Protein AF-A0A1X4J0B2-F1 (afdb_monomer_lite)

pLDDT: mean 74.67, std 17.74, range [39.0, 93.31]

Radius of gyration: 28.92 Å; chains: 1; bounding box: 29×32×109 Å

Sequence (101 aa):
MALRIPFPVVVLGVLPILAACASDMTPPPAPAGDGSAQASCLAQVEARTGTSGLTVTNSSMSASGTQVYNIDVGSSGLWTCITGSDGTVQEVLSPPSGTGR

Structure (mmCIF, N/CA/C/O backbone):
data_AF-A0A1X4J0B2-F1
#
_entry.id   AF-A0A1X4J0B2-F1
#
loop_
_atom_site.group_PDB
_atom_site.id
_atom_site.type_symbol
_atom_site.label_atom_id
_atom_site.label_alt_id
_atom_site.label_comp_id
_atom_site.label_asym_id
_atom_site.label_entity_id
_atom_site.label_seq_id
_atom_site.pdbx_PDB_ins_code
_atom_site.Cartn_x
_atom_site.Cartn_y
_atom_site.Cartn_z
_atom_site.occupancy
_atom_site.B_iso_or_equiv
_atom_site.auth_seq_id
_atom_site.auth_comp_id
_atom_site.auth_asym_id
_atom_site.auth_atom_id
_atom_site.pdbx_PDB_model_num
ATOM 1 N N . MET A 1 1 ? 16.920 -17.168 -83.202 1.00 39.00 1 MET A N 1
ATOM 2 C CA . MET A 1 1 ? 17.778 -16.016 -83.552 1.00 39.00 1 MET A CA 1
ATOM 3 C C . MET A 1 1 ? 17.304 -14.824 -82.741 1.00 39.00 1 MET A C 1
ATOM 5 O O . MET A 1 1 ? 16.131 -14.530 -82.874 1.00 39.00 1 MET A O 1
ATOM 9 N N . ALA A 1 2 ? 18.202 -14.244 -81.925 1.00 46.50 2 ALA A N 1
ATOM 10 C CA . ALA A 1 2 ? 18.312 -12.829 -81.511 1.00 46.50 2 ALA A CA 1
ATOM 11 C C . ALA A 1 2 ? 17.047 -12.074 -81.026 1.00 46.50 2 ALA A C 1
ATOM 13 O O . ALA A 1 2 ? 15.995 -12.163 -81.626 1.00 46.50 2 ALA A O 1
ATOM 14 N N . LEU A 1 3 ? 17.050 -11.164 -80.054 1.00 50.00 3 LEU A N 1
ATOM 15 C CA . LEU A 1 3 ? 18.005 -10.552 -79.124 1.00 50.00 3 LEU A CA 1
ATOM 16 C C . LEU A 1 3 ? 17.173 -9.436 -78.433 1.00 50.00 3 LEU A C 1
ATOM 18 O O . LEU A 1 3 ? 16.214 -8.950 -79.029 1.00 50.00 3 LEU A O 1
ATOM 22 N N . ARG A 1 4 ? 17.650 -8.937 -77.285 1.00 48.03 4 ARG A N 1
ATOM 23 C CA . ARG A 1 4 ? 17.456 -7.572 -76.731 1.00 48.03 4 ARG A CA 1
ATOM 24 C C . ARG A 1 4 ? 16.544 -7.443 -75.513 1.00 48.03 4 ARG A C 1
ATOM 26 O O . ARG A 1 4 ? 15.346 -7.213 -75.598 1.00 48.03 4 ARG A O 1
ATOM 33 N N . ILE A 1 5 ? 17.230 -7.448 -74.375 1.00 67.00 5 ILE A N 1
ATOM 34 C CA . ILE A 1 5 ? 16.912 -6.651 -73.189 1.00 67.00 5 ILE A CA 1
ATOM 35 C C . ILE A 1 5 ? 16.963 -5.163 -73.592 1.00 67.00 5 ILE A C 1
ATOM 37 O O . ILE A 1 5 ? 17.895 -4.760 -74.296 1.00 67.00 5 ILE A O 1
ATOM 41 N N . PRO A 1 6 ? 16.003 -4.348 -73.134 1.00 57.59 6 PRO A N 1
ATOM 42 C CA . PRO A 1 6 ? 16.397 -3.162 -72.381 1.00 57.59 6 PRO A CA 1
ATOM 43 C C . PRO A 1 6 ? 15.554 -2.998 -71.107 1.00 57.59 6 PRO A C 1
ATOM 45 O O . PRO A 1 6 ? 14.328 -3.041 -71.132 1.00 57.59 6 PRO A O 1
ATOM 48 N N . PHE A 1 7 ? 16.241 -2.791 -69.985 1.00 53.88 7 PHE A N 1
ATOM 49 C CA . PHE A 1 7 ? 15.661 -2.252 -68.756 1.00 53.88 7 PHE A CA 1
ATOM 50 C C . PHE A 1 7 ? 15.050 -0.861 -69.006 1.00 53.88 7 PHE A C 1
ATOM 52 O O . PHE A 1 7 ? 15.667 -0.040 -69.687 1.00 53.88 7 PHE A O 1
ATOM 59 N N . PRO A 1 8 ? 13.927 -0.553 -68.343 1.00 54.81 8 PRO A N 1
ATOM 60 C CA . PRO A 1 8 ? 13.787 0.707 -67.611 1.00 54.81 8 PRO A CA 1
ATOM 61 C C . PRO A 1 8 ? 13.388 0.371 -66.161 1.00 54.81 8 PRO A C 1
ATOM 63 O O . PRO A 1 8 ? 12.372 -0.266 -65.911 1.00 54.81 8 PRO A O 1
ATOM 66 N N . VAL A 1 9 ? 14.249 0.538 -65.157 1.00 57.00 9 VAL A N 1
ATOM 67 C CA . VAL A 1 9 ? 14.531 1.800 -64.447 1.00 57.00 9 VAL A CA 1
ATOM 68 C C . VAL A 1 9 ? 13.274 2.665 -64.238 1.00 57.00 9 VAL A C 1
ATOM 70 O O . VAL A 1 9 ? 12.933 3.477 -65.084 1.00 57.00 9 VAL A O 1
ATOM 73 N N . VAL A 1 10 ? 12.682 2.476 -63.047 1.00 54.09 10 VAL A N 1
ATOM 74 C CA . VAL A 1 10 ? 12.137 3.490 -62.112 1.00 54.09 10 VAL A CA 1
ATOM 75 C C . VAL A 1 10 ? 10.901 4.294 -62.537 1.00 54.09 10 VAL A C 1
ATOM 77 O O . VAL A 1 10 ? 10.988 5.097 -63.446 1.00 54.09 10 VAL A O 1
ATOM 80 N N . VAL A 1 11 ? 9.815 4.165 -61.757 1.00 50.97 11 VAL A N 1
ATOM 8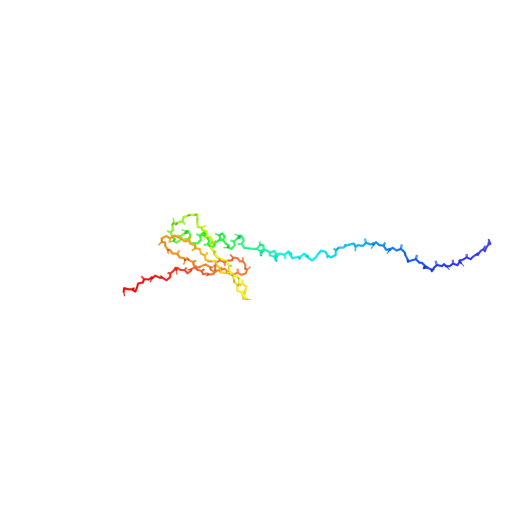1 C CA . VAL A 1 11 ? 9.071 5.233 -61.027 1.00 50.97 11 VAL A CA 1
ATOM 82 C C . VAL A 1 11 ? 8.143 4.480 -60.051 1.00 50.97 11 VAL A C 1
ATOM 84 O O . VAL A 1 11 ? 7.175 3.857 -60.463 1.00 50.97 11 VAL A O 1
ATOM 87 N N . LEU A 1 12 ? 8.536 4.226 -58.799 1.00 56.22 12 LEU A N 1
ATOM 88 C CA . LEU A 1 12 ? 8.364 5.111 -57.635 1.00 56.22 12 LEU A CA 1
ATOM 89 C C . LEU A 1 12 ? 6.995 5.822 -57.604 1.00 56.22 12 LEU A C 1
ATOM 91 O O . LEU A 1 12 ? 6.866 6.964 -58.027 1.00 56.22 12 LEU A O 1
ATOM 95 N N . GLY A 1 13 ? 5.967 5.143 -57.092 1.00 56.56 13 GLY A N 1
ATOM 96 C CA . GLY A 1 13 ? 4.618 5.705 -57.001 1.00 56.56 13 GLY A CA 1
ATOM 97 C C . GLY A 1 13 ? 3.736 4.994 -55.982 1.00 56.56 13 GLY A C 1
ATOM 98 O O . GLY A 1 13 ? 2.738 4.389 -56.348 1.00 56.56 13 GLY A O 1
ATOM 99 N N . VAL A 1 14 ? 4.103 5.062 -54.702 1.00 54.56 14 VAL A N 1
ATOM 100 C CA . VAL A 1 14 ? 3.198 4.748 -53.587 1.00 54.56 14 VAL A CA 1
ATOM 101 C C . VAL A 1 14 ? 3.230 5.947 -52.644 1.00 54.56 14 VAL A C 1
ATOM 103 O O . VAL A 1 14 ? 4.150 6.084 -51.845 1.00 54.56 14 VAL A O 1
ATOM 106 N N . LEU A 1 15 ? 2.249 6.844 -52.775 1.00 60.34 15 LEU A N 1
ATOM 107 C CA . LEU A 1 15 ? 1.912 7.816 -51.734 1.00 60.34 15 LEU A CA 1
ATOM 108 C C . LEU A 1 15 ? 0.610 7.367 -51.057 1.00 60.34 15 LEU A C 1
ATOM 110 O O . LEU A 1 15 ? -0.468 7.621 -51.596 1.00 60.34 15 LEU A O 1
ATOM 114 N N . PRO A 1 16 ? 0.673 6.733 -49.874 1.00 54.19 16 PRO A N 1
ATOM 115 C CA . PRO A 1 16 ? -0.442 6.719 -48.955 1.00 54.19 16 PRO A CA 1
ATOM 116 C C . PRO A 1 16 ? -0.414 8.031 -48.167 1.00 54.19 16 PRO A C 1
ATOM 118 O O . PRO A 1 16 ? 0.538 8.347 -47.454 1.00 54.19 16 PRO A O 1
ATOM 121 N N . ILE A 1 17 ? -1.478 8.808 -48.326 1.00 60.81 17 ILE A N 1
ATOM 122 C CA . ILE A 1 17 ? -1.783 9.975 -47.508 1.00 60.81 17 ILE A CA 1
ATOM 123 C C . ILE A 1 17 ? -2.169 9.437 -46.122 1.00 60.81 17 ILE A C 1
ATOM 125 O O . ILE A 1 17 ? -3.267 8.910 -45.956 1.00 60.81 17 ILE A O 1
ATOM 129 N N . LEU A 1 18 ? -1.266 9.515 -45.142 1.00 55.38 18 LEU A N 1
ATOM 130 C CA . LEU A 1 18 ? -1.590 9.252 -43.738 1.00 55.38 18 LEU A CA 1
ATOM 131 C C . LEU A 1 18 ? -1.830 10.576 -43.018 1.00 55.38 18 LEU A C 1
ATOM 133 O O . LEU A 1 18 ? -0.932 11.388 -42.805 1.00 55.38 18 LEU A O 1
ATOM 137 N N . ALA A 1 19 ? -3.105 10.769 -42.710 1.00 56.31 19 ALA A N 1
ATOM 138 C CA . ALA A 1 19 ? -3.649 11.818 -41.882 1.00 56.31 19 ALA A CA 1
ATOM 139 C C . ALA A 1 19 ? -3.244 11.660 -40.406 1.00 56.31 19 ALA A C 1
ATOM 141 O O . ALA A 1 19 ? -2.981 10.558 -39.932 1.00 56.31 19 ALA A O 1
ATOM 142 N N . ALA A 1 20 ? -3.341 12.785 -39.695 1.00 45.84 20 ALA A N 1
ATOM 143 C CA . ALA A 1 20 ? -3.543 12.898 -38.253 1.00 45.84 20 ALA A CA 1
ATOM 144 C C . ALA A 1 20 ? -2.397 12.419 -37.343 1.00 45.84 20 ALA A C 1
ATOM 146 O O . ALA A 1 20 ? -2.466 11.365 -36.718 1.00 45.84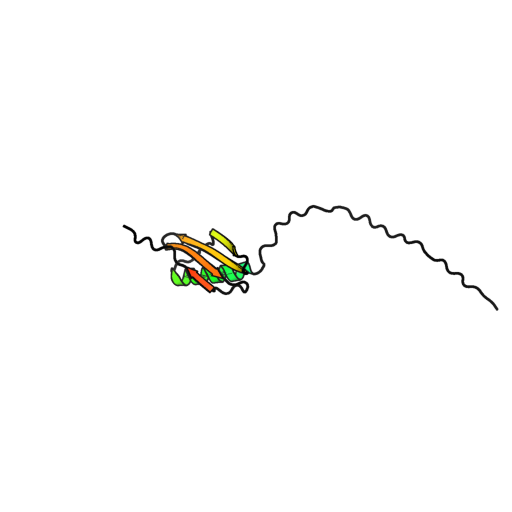 20 ALA A O 1
ATOM 147 N N . CYS A 1 21 ? -1.428 13.306 -37.105 1.00 52.78 21 CYS A N 1
ATOM 148 C CA . CYS A 1 21 ? -0.829 13.381 -35.774 1.00 52.78 21 CYS A CA 1
ATOM 149 C C . CYS A 1 21 ? -1.887 13.971 -34.831 1.00 52.78 21 CYS A C 1
ATOM 151 O O . CYS A 1 21 ? -1.952 15.183 -34.630 1.00 52.78 21 CYS A O 1
ATOM 153 N N . ALA A 1 22 ? -2.772 13.120 -34.313 1.00 53.91 22 ALA A N 1
ATOM 154 C CA . ALA A 1 22 ? -3.455 13.426 -33.070 1.00 53.91 22 ALA A CA 1
ATOM 155 C C . ALA A 1 22 ? -2.357 13.575 -32.012 1.00 53.91 22 ALA A C 1
ATOM 157 O O . ALA A 1 22 ? -1.589 12.642 -31.777 1.00 53.91 22 ALA A O 1
ATOM 158 N N . SER A 1 23 ? -2.236 14.772 -31.441 1.00 45.91 23 SER A N 1
ATOM 159 C CA . SER A 1 23 ? -1.441 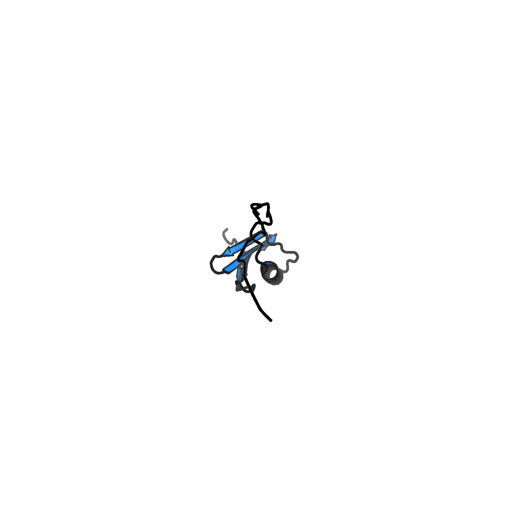15.020 -30.243 1.00 45.91 23 SER A CA 1
ATOM 160 C C . SER A 1 23 ? -2.112 14.280 -29.097 1.00 45.91 23 SER A C 1
ATOM 162 O O . SER A 1 23 ? -2.930 14.830 -28.363 1.00 45.91 23 SER A O 1
ATOM 164 N N . ASP A 1 24 ? -1.816 12.992 -29.036 1.00 47.69 24 ASP A N 1
ATOM 165 C CA . ASP A 1 24 ? -2.246 12.063 -28.020 1.00 47.69 24 ASP A CA 1
ATOM 166 C C . ASP A 1 24 ? -1.540 12.456 -26.719 1.00 47.69 24 ASP A C 1
ATOM 168 O O . ASP A 1 24 ? -0.455 11.987 -26.382 1.00 47.69 24 ASP A O 1
ATOM 172 N N . MET A 1 25 ? -2.150 13.393 -25.992 1.00 52.06 25 MET A N 1
ATOM 173 C CA . MET A 1 25 ? -1.974 13.521 -24.549 1.00 52.06 25 MET A CA 1
ATOM 174 C C . MET A 1 25 ? -2.617 12.295 -23.894 1.00 52.06 25 MET A C 1
ATOM 176 O O . MET A 1 25 ? -3.586 12.415 -23.150 1.00 52.06 25 MET A O 1
ATOM 180 N N . THR A 1 26 ? -2.096 11.104 -24.190 1.00 53.12 26 THR A N 1
ATOM 181 C CA . THR A 1 26 ? -2.307 9.954 -23.324 1.00 53.12 26 THR A CA 1
ATOM 182 C C . THR A 1 26 ? -1.517 10.250 -22.055 1.00 53.12 26 THR A C 1
ATOM 184 O O . THR A 1 26 ? -0.290 10.401 -22.125 1.00 53.12 26 THR A O 1
ATOM 187 N N . PRO A 1 27 ? -2.179 10.412 -20.891 1.00 52.78 27 PRO A N 1
ATOM 188 C CA . PRO A 1 27 ? -1.458 10.404 -19.630 1.00 52.78 27 PRO A CA 1
ATOM 189 C C . PRO A 1 27 ? -0.629 9.114 -19.590 1.00 52.78 27 PRO A C 1
ATOM 191 O O . PRO A 1 27 ? -1.130 8.077 -20.032 1.00 52.78 27 PRO A O 1
ATOM 194 N N . PRO A 1 28 ? 0.640 9.171 -19.144 1.00 52.97 28 PRO A N 1
ATOM 195 C CA . PRO A 1 28 ? 1.525 8.015 -19.174 1.00 52.97 28 PRO A CA 1
ATOM 196 C C . PRO A 1 28 ? 0.790 6.810 -18.578 1.00 52.97 28 PRO A C 1
ATOM 198 O O . PRO A 1 28 ? 0.119 6.976 -17.553 1.00 52.97 28 PRO A O 1
ATOM 201 N N . PRO A 1 29 ? 0.850 5.628 -19.220 1.00 48.00 29 PRO A N 1
ATOM 202 C CA . PRO A 1 29 ? 0.210 4.444 -18.674 1.00 48.00 29 PRO A CA 1
ATOM 203 C C . PRO A 1 29 ? 0.700 4.275 -17.237 1.00 48.00 29 PRO A C 1
ATOM 205 O O . PRO A 1 29 ? 1.911 4.254 -17.000 1.00 48.00 29 PRO A O 1
ATOM 208 N N . ALA A 1 30 ? -0.237 4.221 -16.285 1.00 53.72 30 ALA A N 1
ATOM 209 C CA . ALA A 1 30 ? 0.087 3.900 -14.903 1.00 53.72 30 ALA A CA 1
ATOM 210 C C . ALA A 1 30 ? 0.955 2.626 -14.912 1.00 53.72 30 ALA A C 1
ATOM 212 O O . ALA A 1 30 ? 0.615 1.692 -15.652 1.00 53.72 30 ALA A O 1
ATOM 213 N N . PRO A 1 31 ? 2.094 2.597 -14.197 1.00 52.34 31 PRO A N 1
ATOM 214 C CA . PRO A 1 31 ? 2.991 1.453 -14.199 1.00 52.34 31 PRO A CA 1
ATOM 215 C C . PRO A 1 31 ? 2.202 0.152 -14.007 1.00 52.34 31 PRO A C 1
ATOM 217 O O . PRO A 1 31 ? 1.535 -0.059 -12.999 1.00 52.34 31 PRO A O 1
ATOM 220 N N . ALA A 1 32 ? 2.282 -0.762 -14.976 1.00 47.59 32 ALA A N 1
ATOM 221 C CA . ALA A 1 32 ? 1.547 -2.033 -14.966 1.00 47.59 32 ALA A CA 1
ATOM 222 C C . ALA A 1 32 ? 1.955 -2.995 -13.817 1.00 47.59 32 ALA A C 1
ATOM 224 O O . ALA A 1 32 ? 1.495 -4.133 -13.774 1.00 47.59 32 ALA A O 1
ATOM 225 N N . GLY A 1 33 ? 2.808 -2.546 -12.886 1.00 49.28 33 GLY A N 1
ATOM 226 C CA . GLY A 1 33 ? 3.181 -3.228 -11.644 1.00 49.28 33 GLY A CA 1
ATOM 227 C C . GLY A 1 33 ? 2.514 -2.674 -10.375 1.00 49.28 33 GLY A C 1
ATOM 228 O O . GLY A 1 33 ? 2.642 -3.292 -9.319 1.00 49.28 33 GLY A O 1
ATOM 229 N N . ASP A 1 34 ? 1.778 -1.557 -10.452 1.00 58.28 34 ASP A N 1
ATOM 230 C CA . ASP A 1 34 ? 1.207 -0.893 -9.269 1.00 58.28 34 ASP A CA 1
ATOM 231 C C . ASP A 1 34 ? 0.143 -1.739 -8.557 1.00 58.28 34 ASP A C 1
ATOM 233 O O . ASP A 1 34 ? 0.088 -1.760 -7.330 1.00 58.28 34 ASP A O 1
ATOM 237 N N . GLY A 1 35 ? -0.663 -2.510 -9.297 1.00 63.81 35 GLY A N 1
ATOM 238 C CA . GLY A 1 35 ? -1.756 -3.296 -8.707 1.00 63.81 35 GLY A CA 1
ATOM 239 C C . GLY A 1 35 ? -1.282 -4.337 -7.684 1.00 63.81 35 GLY A C 1
ATOM 240 O O . GLY A 1 35 ? -1.899 -4.505 -6.632 1.00 63.81 35 GLY A O 1
ATOM 241 N N . SER A 1 36 ? -0.156 -5.000 -7.959 1.00 78.69 36 SER A N 1
ATOM 242 C CA . SER A 1 36 ? 0.418 -6.031 -7.082 1.00 78.69 36 SER A CA 1
ATOM 243 C C . SER A 1 36 ? 1.104 -5.426 -5.854 1.00 78.69 36 SER A C 1
ATOM 245 O O . SER A 1 36 ? 0.971 -5.940 -4.740 1.00 78.69 36 SER A O 1
ATOM 247 N N . ALA A 1 37 ? 1.816 -4.313 -6.051 1.00 86.94 37 ALA A N 1
ATOM 248 C CA . ALA A 1 37 ? 2.526 -3.593 -4.998 1.00 86.94 37 ALA A CA 1
ATOM 249 C C . ALA A 1 37 ? 1.545 -2.940 -4.013 1.00 86.94 37 ALA A C 1
ATOM 251 O O . ALA A 1 37 ? 1.657 -3.117 -2.798 1.00 86.94 37 ALA A O 1
ATOM 252 N N . GLN A 1 38 ? 0.516 -2.276 -4.544 1.00 88.50 38 GLN A N 1
ATOM 253 C CA . GLN A 1 38 ? -0.581 -1.714 -3.768 1.00 88.50 38 GLN A CA 1
ATOM 254 C C . GLN A 1 38 ? -1.292 -2.790 -2.942 1.00 88.50 38 GLN A C 1
ATOM 256 O O . GLN A 1 38 ? -1.474 -2.609 -1.739 1.00 88.50 38 GLN A O 1
ATOM 261 N N . ALA A 1 39 ? -1.668 -3.919 -3.551 1.00 88.75 39 ALA A N 1
ATOM 262 C CA . ALA A 1 39 ? -2.336 -5.007 -2.838 1.00 88.75 39 ALA A CA 1
ATOM 263 C C . ALA A 1 39 ? -1.471 -5.574 -1.700 1.00 88.75 39 ALA A C 1
ATOM 265 O O . ALA A 1 39 ? -1.975 -5.821 -0.606 1.00 88.75 39 ALA A O 1
ATOM 266 N N . SER A 1 40 ? -0.162 -5.720 -1.930 1.00 89.06 40 SER A N 1
ATOM 267 C CA . SER A 1 40 ? 0.788 -6.188 -0.913 1.00 89.06 40 SER A CA 1
ATOM 268 C C . SER A 1 40 ? 0.916 -5.201 0.249 1.00 89.06 40 SER A C 1
ATOM 270 O O . SER A 1 40 ? 0.939 -5.606 1.412 1.00 89.06 40 SER A O 1
ATOM 272 N N . CYS A 1 41 ? 0.951 -3.901 -0.052 1.00 90.81 41 CYS A N 1
ATOM 273 C CA . CYS A 1 41 ? 0.943 -2.850 0.958 1.00 90.81 41 CYS A CA 1
ATOM 274 C C . CYS A 1 41 ? -0.334 -2.860 1.795 1.00 90.81 41 CYS A C 1
ATOM 276 O O . CYS A 1 41 ? -0.256 -2.829 3.023 1.00 90.81 41 CYS A O 1
ATOM 278 N N . LEU A 1 42 ? -1.497 -2.936 1.145 1.00 91.56 42 LEU A N 1
ATOM 279 C CA . LEU A 1 42 ? -2.778 -3.015 1.839 1.00 91.56 42 LEU A CA 1
ATOM 280 C C . LEU A 1 42 ? -2.794 -4.238 2.758 1.00 91.56 42 LEU A C 1
ATOM 282 O O . LEU A 1 42 ? -2.956 -4.062 3.957 1.00 91.56 42 LEU A O 1
ATOM 286 N N . ALA A 1 43 ? -2.474 -5.434 2.255 1.00 90.81 43 ALA A N 1
ATOM 287 C CA . ALA A 1 43 ? -2.445 -6.659 3.057 1.00 90.81 43 ALA A CA 1
ATOM 288 C C . ALA A 1 43 ? -1.536 -6.561 4.299 1.00 90.81 43 ALA A C 1
ATOM 290 O O . ALA A 1 43 ? -1.897 -7.039 5.374 1.00 90.81 43 ALA A O 1
ATOM 291 N N . GLN A 1 44 ? -0.371 -5.914 4.185 1.00 91.25 44 GLN A N 1
ATOM 292 C CA . GLN A 1 44 ? 0.532 -5.711 5.324 1.00 91.25 44 GLN A CA 1
ATOM 293 C C . GLN A 1 44 ? -0.031 -4.733 6.361 1.00 91.25 44 GLN A C 1
ATOM 295 O O . GLN A 1 44 ? 0.133 -4.944 7.565 1.00 91.25 44 GLN A O 1
ATOM 300 N N . VAL A 1 45 ? -0.686 -3.657 5.921 1.00 91.62 45 VAL A N 1
ATOM 301 C CA . VAL A 1 45 ? -1.324 -2.704 6.837 1.00 91.62 45 VAL A CA 1
ATOM 302 C C . VAL A 1 45 ? -2.564 -3.325 7.481 1.00 91.62 45 VAL A C 1
ATOM 304 O O . VAL A 1 45 ? -2.743 -3.186 8.691 1.00 91.62 45 VAL A O 1
ATOM 307 N N . GLU A 1 46 ? -3.366 -4.084 6.731 1.00 92.12 46 GLU A N 1
ATOM 308 C CA . GLU A 1 46 ? -4.500 -4.853 7.259 1.00 92.12 46 GLU A CA 1
ATOM 309 C C . GLU A 1 46 ? -4.029 -5.859 8.321 1.00 92.12 46 GLU A C 1
ATOM 311 O O . GLU A 1 46 ? -4.589 -5.911 9.412 1.00 92.12 46 GLU A O 1
ATOM 316 N N . ALA A 1 47 ? -2.934 -6.589 8.074 1.00 90.50 47 ALA A N 1
ATOM 317 C CA . ALA A 1 47 ? -2.369 -7.539 9.036 1.00 90.50 47 ALA A CA 1
ATOM 318 C C . ALA A 1 47 ? -1.874 -6.878 10.336 1.00 90.50 47 ALA A C 1
ATOM 320 O O . ALA A 1 47 ? -1.913 -7.496 11.400 1.00 90.50 47 ALA A O 1
ATOM 321 N N . ARG A 1 48 ? -1.403 -5.625 10.268 1.00 90.81 48 ARG A N 1
ATOM 322 C CA . ARG A 1 48 ? -0.920 -4.869 11.438 1.00 90.81 48 ARG A CA 1
ATOM 323 C C . ARG A 1 48 ? -2.036 -4.192 12.222 1.00 90.81 48 ARG A C 1
ATOM 325 O O . ARG A 1 48 ? -1.938 -4.083 13.440 1.00 90.81 48 ARG A O 1
ATOM 332 N N . THR A 1 49 ? -3.050 -3.689 11.527 1.00 90.19 49 THR A N 1
ATOM 333 C CA . THR A 1 49 ? -4.123 -2.883 12.129 1.00 90.19 49 THR A CA 1
ATOM 334 C C . THR A 1 49 ? -5.362 -3.707 12.464 1.00 90.19 49 THR A C 1
ATOM 336 O O . THR A 1 49 ? -6.138 -3.307 13.326 1.00 90.19 49 THR A O 1
ATOM 339 N N . GLY A 1 50 ? -5.551 -4.857 11.811 1.00 89.81 50 GLY A N 1
ATOM 340 C CA . GLY A 1 50 ? -6.780 -5.645 11.882 1.00 89.81 50 GLY A CA 1
ATOM 341 C C . GLY A 1 50 ? -7.959 -5.004 11.143 1.00 89.81 50 GLY A C 1
ATOM 342 O O . GLY A 1 50 ? -9.069 -5.530 11.203 1.00 89.81 50 GLY A O 1
ATOM 343 N N . THR A 1 51 ? -7.741 -3.880 10.459 1.00 88.00 51 THR A N 1
ATOM 344 C CA . THR A 1 51 ? -8.766 -3.180 9.683 1.00 88.00 51 THR A CA 1
ATOM 345 C C . THR A 1 51 ? -8.752 -3.706 8.259 1.00 88.00 51 THR A C 1
ATOM 347 O O . THR A 1 51 ? -7.691 -3.749 7.650 1.00 88.00 51 THR A O 1
ATOM 350 N N . SER A 1 52 ? -9.913 -4.073 7.720 1.00 87.44 52 SER A N 1
ATOM 351 C CA . SER A 1 52 ? -10.062 -4.501 6.323 1.00 87.44 52 SER A CA 1
ATOM 352 C C . SER A 1 52 ? -10.721 -3.424 5.469 1.00 87.44 52 SER A C 1
ATOM 354 O O . SER A 1 52 ? -11.434 -2.562 5.984 1.00 87.44 52 SER A O 1
ATOM 356 N N . GLY A 1 53 ? -10.535 -3.507 4.152 1.00 85.19 53 GLY A N 1
ATOM 357 C CA . GLY A 1 53 ? -11.131 -2.547 3.216 1.00 85.19 53 GLY A CA 1
ATOM 358 C C . GLY A 1 53 ? -10.383 -1.217 3.203 1.00 85.19 53 GLY A C 1
ATOM 359 O O . GLY A 1 53 ? -10.969 -0.160 2.965 1.00 85.19 53 GLY A O 1
ATOM 360 N N . LEU A 1 54 ? -9.083 -1.274 3.488 1.00 89.00 54 LEU A N 1
ATOM 361 C CA . LEU A 1 54 ? -8.204 -0.119 3.437 1.00 89.00 54 LEU A CA 1
ATOM 362 C C . LEU A 1 54 ? -8.126 0.434 2.017 1.00 89.00 54 LEU A C 1
ATOM 364 O O . LEU A 1 54 ? -8.153 -0.306 1.033 1.00 89.00 54 LEU A O 1
ATOM 368 N N . THR A 1 55 ? -7.998 1.753 1.914 1.00 88.06 55 THR A N 1
ATOM 369 C CA . THR A 1 55 ? -7.887 2.438 0.626 1.00 88.06 55 THR A CA 1
ATOM 370 C C . THR A 1 55 ? -6.614 3.269 0.592 1.00 88.06 55 THR A C 1
ATOM 372 O O . THR A 1 55 ? -6.277 3.972 1.547 1.00 88.06 55 THR A O 1
ATOM 375 N N . VAL A 1 56 ? -5.900 3.192 -0.530 1.00 90.50 56 VAL A N 1
ATOM 376 C CA . VAL A 1 56 ? -4.782 4.093 -0.810 1.00 90.50 56 VAL A CA 1
ATOM 377 C C . VAL A 1 56 ? -5.342 5.478 -1.105 1.00 90.50 56 VAL A C 1
ATOM 379 O O . VAL A 1 56 ? -6.144 5.645 -2.021 1.00 90.50 56 VAL A O 1
ATOM 382 N N . THR A 1 57 ? -4.905 6.474 -0.346 1.00 91.06 57 THR A N 1
ATOM 383 C CA . THR A 1 57 ? -5.281 7.878 -0.552 1.00 91.06 57 THR A CA 1
ATOM 384 C C . THR A 1 57 ? -4.274 8.624 -1.415 1.00 91.06 57 THR A C 1
ATOM 386 O O . THR A 1 57 ? -4.645 9.556 -2.128 1.00 91.06 57 THR A O 1
ATOM 389 N N . ASN A 1 58 ? -3.004 8.216 -1.389 1.00 88.88 58 ASN A N 1
ATOM 390 C CA . ASN A 1 58 ? -1.975 8.753 -2.269 1.00 88.88 58 ASN A CA 1
ATOM 391 C C . ASN A 1 58 ? -0.949 7.681 -2.640 1.00 88.88 58 ASN A C 1
ATOM 393 O O . ASN A 1 58 ? -0.607 6.832 -1.822 1.00 88.88 58 ASN A O 1
ATOM 397 N N . SER A 1 59 ? -0.435 7.753 -3.863 1.00 89.81 59 SER A N 1
ATOM 398 C CA . SER A 1 59 ? 0.687 6.943 -4.325 1.00 89.81 59 SER A CA 1
ATOM 399 C C . SER A 1 59 ? 1.685 7.830 -5.055 1.00 89.81 59 SER A C 1
ATOM 401 O O . SER A 1 59 ? 1.294 8.615 -5.920 1.00 89.81 59 SER A O 1
ATOM 403 N N . SER A 1 60 ? 2.964 7.688 -4.733 1.00 89.12 60 SER A N 1
ATOM 404 C CA . SER A 1 60 ? 4.053 8.457 -5.329 1.00 89.12 60 SER A CA 1
ATOM 405 C C . SER A 1 60 ? 5.226 7.538 -5.653 1.00 89.12 60 SER A C 1
ATOM 407 O O . SER A 1 60 ? 5.638 6.745 -4.813 1.00 89.12 60 SER A O 1
ATOM 409 N N . MET A 1 61 ? 5.794 7.658 -6.850 1.00 86.44 61 MET A N 1
ATOM 410 C CA . MET A 1 61 ? 7.005 6.931 -7.233 1.00 86.44 61 MET A CA 1
ATOM 411 C C . MET A 1 61 ? 8.227 7.835 -7.040 1.00 86.44 61 MET A C 1
ATOM 413 O O . MET A 1 61 ? 8.271 8.959 -7.539 1.00 86.44 61 MET A O 1
ATOM 417 N N . SER A 1 62 ? 9.231 7.350 -6.317 1.00 82.25 62 SER A N 1
ATOM 418 C CA . SER A 1 62 ? 10.526 8.017 -6.175 1.00 82.25 62 SER A CA 1
ATOM 419 C C . SER A 1 62 ? 11.404 7.790 -7.405 1.00 82.25 62 SER A C 1
ATOM 421 O O . SER A 1 62 ? 11.334 6.749 -8.055 1.00 82.25 62 SER A O 1
ATOM 423 N N . ALA A 1 63 ? 12.333 8.716 -7.666 1.00 77.81 63 ALA A N 1
ATOM 424 C CA . ALA A 1 63 ? 13.308 8.596 -8.759 1.00 77.81 63 ALA A CA 1
ATOM 425 C C . ALA A 1 63 ? 14.229 7.362 -8.643 1.00 77.81 63 ALA A C 1
ATOM 427 O O . ALA A 1 63 ? 14.822 6.932 -9.628 1.00 77.81 63 ALA A O 1
ATOM 428 N N . SER A 1 64 ? 14.335 6.778 -7.447 1.00 82.62 64 SER A N 1
ATOM 429 C CA . SER A 1 64 ? 15.069 5.537 -7.177 1.00 82.62 64 SER A CA 1
ATOM 430 C C . SER A 1 64 ? 14.287 4.263 -7.532 1.00 82.62 64 SER A C 1
ATOM 432 O O . SER A 1 64 ? 14.788 3.168 -7.298 1.00 82.62 64 SER A O 1
ATOM 434 N N . GLY A 1 65 ? 13.066 4.385 -8.068 1.00 82.44 65 GLY A N 1
ATOM 435 C CA . GLY A 1 65 ? 12.209 3.252 -8.425 1.00 82.44 65 GLY A CA 1
ATOM 436 C C . GLY A 1 65 ? 11.436 2.647 -7.252 1.00 82.44 65 GLY A C 1
ATOM 437 O O . GLY A 1 65 ? 10.863 1.576 -7.399 1.00 82.44 65 GLY A O 1
ATOM 438 N N . THR A 1 66 ? 11.414 3.299 -6.089 1.00 88.12 66 THR A N 1
ATOM 439 C CA . THR A 1 66 ? 10.557 2.901 -4.968 1.00 88.12 66 THR A CA 1
ATOM 440 C C . THR A 1 66 ? 9.185 3.555 -5.078 1.00 88.12 66 THR A C 1
ATOM 442 O O . THR A 1 66 ? 9.086 4.749 -5.364 1.00 88.12 66 THR A O 1
ATOM 445 N N . GLN A 1 67 ? 8.126 2.796 -4.814 1.00 90.25 67 GLN A N 1
ATOM 446 C CA . GLN A 1 67 ? 6.773 3.330 -4.693 1.00 90.25 67 GLN A CA 1
ATOM 447 C C . GLN A 1 67 ? 6.465 3.614 -3.228 1.00 90.25 67 GLN A C 1
ATOM 449 O O . GLN A 1 67 ? 6.807 2.825 -2.353 1.00 90.25 67 GLN A O 1
ATOM 454 N N . VAL A 1 68 ? 5.783 4.715 -2.959 1.00 91.88 68 VAL A N 1
ATOM 455 C CA . VAL A 1 68 ? 5.279 5.086 -1.641 1.00 91.88 68 VAL A CA 1
ATOM 456 C C . VAL A 1 68 ? 3.763 5.170 -1.728 1.00 91.88 68 VAL A C 1
ATOM 458 O O . VAL A 1 68 ? 3.234 5.885 -2.574 1.00 91.88 68 VAL A O 1
ATOM 461 N N . TYR A 1 69 ? 3.073 4.449 -0.854 1.00 91.88 69 TYR A N 1
ATOM 462 C CA . TYR A 1 69 ? 1.624 4.409 -0.731 1.00 91.88 69 TYR A CA 1
ATOM 463 C C . TYR A 1 69 ? 1.211 4.948 0.631 1.00 91.88 69 TYR A C 1
ATOM 465 O O . TYR A 1 69 ? 1.587 4.396 1.664 1.00 91.88 69 TYR A O 1
ATOM 473 N N . ASN A 1 70 ? 0.390 5.987 0.643 1.00 93.25 70 ASN A N 1
ATOM 474 C CA . ASN A 1 70 ? -0.278 6.464 1.840 1.00 93.25 70 ASN A CA 1
ATOM 475 C C . ASN A 1 70 ? -1.660 5.816 1.928 1.00 93.25 70 ASN A C 1
ATOM 477 O O . ASN A 1 70 ? -2.458 5.891 0.992 1.00 93.25 70 ASN A O 1
ATOM 481 N N . ILE A 1 71 ? -1.921 5.158 3.051 1.00 92.81 71 ILE A N 1
ATOM 482 C CA . ILE A 1 71 ? -3.105 4.339 3.295 1.00 92.81 71 ILE A CA 1
ATOM 483 C C . ILE A 1 71 ? -3.835 4.927 4.491 1.00 92.81 71 ILE A C 1
ATOM 485 O O . ILE A 1 71 ? -3.265 5.049 5.576 1.00 92.81 71 ILE A O 1
ATOM 489 N N . ASP A 1 72 ? -5.094 5.301 4.293 1.00 91.19 72 ASP A N 1
ATOM 490 C CA . ASP A 1 72 ? -5.933 5.757 5.395 1.00 91.19 72 ASP A CA 1
ATOM 491 C C . ASP A 1 72 ? -6.544 4.551 6.111 1.00 91.19 72 ASP A C 1
ATOM 493 O O . ASP A 1 72 ? -7.178 3.698 5.486 1.00 91.19 72 ASP A O 1
ATOM 497 N N . VAL A 1 73 ? -6.316 4.474 7.423 1.00 91.00 73 VAL A N 1
ATOM 498 C CA . VAL A 1 73 ? -6.841 3.411 8.291 1.00 91.00 73 VAL A CA 1
ATOM 499 C C . VAL A 1 73 ? -7.851 3.983 9.300 1.00 91.00 73 VAL A C 1
ATOM 501 O O . VAL A 1 73 ? -8.055 3.439 10.387 1.00 91.00 73 VAL A O 1
ATOM 504 N N . GLY A 1 74 ? -8.473 5.122 8.977 1.00 87.00 74 GLY A N 1
ATOM 505 C CA . GLY A 1 74 ? -9.431 5.812 9.833 1.00 87.00 74 GLY A CA 1
ATOM 506 C C . GLY A 1 74 ? -8.847 6.162 11.203 1.00 87.00 74 GLY A C 1
ATOM 507 O O . GLY A 1 74 ? -7.932 6.975 11.327 1.00 87.00 74 GLY A O 1
ATOM 508 N N . SER A 1 75 ? -9.371 5.534 12.261 1.00 82.38 75 SER A N 1
ATOM 509 C CA . SER A 1 75 ? -8.985 5.811 13.653 1.00 82.38 75 SER A CA 1
ATOM 510 C C . SER A 1 75 ? -7.517 5.515 13.971 1.00 82.38 75 SER A C 1
ATOM 512 O O . SER A 1 75 ? -6.989 6.068 14.933 1.00 82.38 75 SER A O 1
ATOM 514 N N . SER A 1 76 ? -6.850 4.666 13.185 1.00 84.00 76 SER A N 1
ATOM 515 C CA . SER A 1 76 ? -5.421 4.388 13.358 1.00 84.00 76 SER A CA 1
ATOM 516 C C . SER A 1 76 ? -4.517 5.399 12.652 1.00 84.00 76 SER A C 1
ATOM 518 O O . SER A 1 76 ? -3.310 5.306 12.835 1.00 84.00 76 SER A O 1
ATOM 520 N N . GLY A 1 77 ? -5.068 6.345 11.882 1.00 89.69 77 GLY A N 1
ATOM 521 C CA . GLY A 1 77 ? -4.330 7.386 11.165 1.00 89.69 77 GLY A CA 1
ATOM 522 C C . GLY A 1 77 ? -3.838 6.976 9.772 1.00 89.69 77 GLY A C 1
ATOM 523 O O . GLY A 1 77 ? -4.205 5.926 9.240 1.00 89.69 77 GLY A O 1
ATOM 524 N N . LEU A 1 78 ? -3.000 7.834 9.181 1.00 90.94 78 LEU A N 1
ATOM 525 C CA . LEU A 1 78 ? -2.428 7.642 7.848 1.00 90.94 78 LEU A CA 1
ATOM 526 C C . LEU A 1 78 ? -1.136 6.819 7.930 1.00 90.94 78 LEU A C 1
ATOM 528 O O . LEU A 1 78 ? -0.135 7.268 8.488 1.00 90.94 78 LEU A O 1
ATOM 532 N N . TRP A 1 79 ? -1.161 5.626 7.353 1.00 93.31 79 TRP A N 1
ATOM 533 C CA . TRP A 1 79 ? -0.009 4.737 7.246 1.00 93.31 79 TRP A CA 1
ATOM 534 C C . TRP A 1 79 ? 0.748 4.991 5.950 1.00 93.31 79 TRP A C 1
ATOM 536 O O . TRP A 1 79 ? 0.150 5.356 4.939 1.00 93.31 79 TRP A O 1
ATOM 546 N N . THR A 1 80 ? 2.056 4.753 5.964 1.00 93.31 80 THR A N 1
ATOM 547 C CA . THR A 1 80 ? 2.897 4.865 4.768 1.00 93.31 80 THR A CA 1
ATOM 548 C C . THR A 1 80 ? 3.541 3.517 4.488 1.00 93.31 80 THR A C 1
ATOM 550 O O . THR A 1 80 ? 4.200 2.949 5.351 1.00 93.31 80 THR A O 1
ATOM 553 N N . CYS A 1 81 ? 3.368 2.996 3.283 1.00 93.25 81 CYS A N 1
ATOM 554 C CA . CYS A 1 81 ? 3.969 1.750 2.836 1.00 93.25 81 CYS A CA 1
ATOM 555 C C . CYS A 1 81 ? 4.897 2.017 1.654 1.00 93.25 81 CYS A C 1
ATOM 557 O O . CYS A 1 81 ? 4.535 2.741 0.733 1.00 93.25 81 CYS A O 1
ATOM 559 N N . ILE A 1 82 ? 6.097 1.449 1.684 1.00 92.25 82 ILE A N 1
ATOM 560 C CA . ILE A 1 82 ? 7.129 1.645 0.672 1.00 92.25 82 ILE A CA 1
ATOM 561 C C . ILE A 1 82 ? 7.387 0.305 -0.006 1.00 92.25 82 ILE A C 1
ATOM 563 O O . ILE A 1 82 ? 7.683 -0.685 0.666 1.00 92.25 82 ILE A O 1
ATOM 567 N N . THR A 1 83 ? 7.312 0.268 -1.332 1.00 91.88 83 THR A N 1
ATOM 568 C CA . THR A 1 83 ? 7.644 -0.909 -2.140 1.00 91.88 83 THR A CA 1
ATOM 569 C C . THR A 1 83 ? 8.831 -0.631 -3.049 1.00 91.88 83 THR A C 1
ATOM 571 O O . THR A 1 83 ? 9.077 0.506 -3.450 1.00 91.88 83 THR A O 1
ATOM 574 N N . GLY A 1 8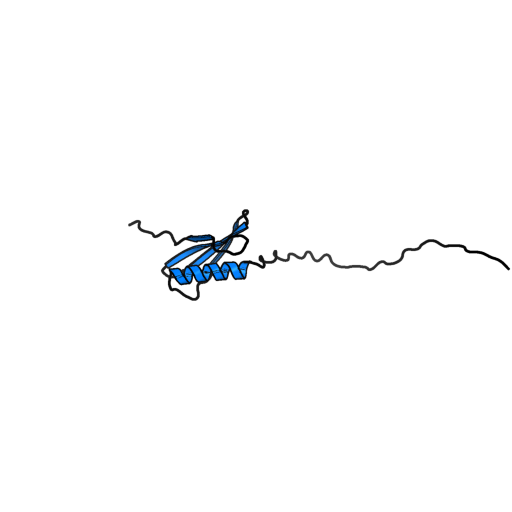4 ? 9.572 -1.680 -3.394 1.00 88.06 84 GLY A N 1
ATOM 575 C CA . GLY A 1 84 ? 10.579 -1.637 -4.449 1.00 88.06 84 GLY A CA 1
ATOM 576 C C . GLY A 1 84 ? 9.956 -1.573 -5.844 1.00 88.06 84 GLY A C 1
ATOM 577 O O . GLY A 1 84 ? 8.738 -1.691 -6.008 1.00 88.06 84 GLY A O 1
ATOM 578 N N . SER A 1 85 ? 10.810 -1.425 -6.857 1.00 82.38 85 SER A N 1
ATOM 579 C CA . SER A 1 85 ? 10.431 -1.448 -8.279 1.00 82.38 85 SER A CA 1
ATOM 580 C C . SER A 1 85 ? 9.919 -2.814 -8.744 1.00 82.38 85 SER A C 1
ATOM 582 O O . SER A 1 85 ? 9.259 -2.920 -9.773 1.00 82.38 85 SER A O 1
ATOM 584 N N . ASP A 1 86 ? 10.214 -3.856 -7.975 1.00 81.06 86 ASP A N 1
ATOM 585 C CA . ASP A 1 86 ? 9.731 -5.224 -8.124 1.00 81.06 86 ASP A CA 1
ATOM 586 C C . ASP A 1 86 ? 8.352 -5.450 -7.475 1.00 81.06 86 ASP A C 1
ATOM 588 O O . ASP A 1 86 ? 7.782 -6.532 -7.594 1.00 81.06 86 ASP A O 1
ATOM 592 N N . GLY A 1 87 ? 7.804 -4.438 -6.794 1.00 80.88 87 GLY A N 1
ATOM 593 C CA . GLY A 1 87 ? 6.527 -4.509 -6.085 1.00 80.88 87 GLY A CA 1
ATOM 594 C C . GLY A 1 87 ? 6.601 -5.172 -4.708 1.00 80.88 87 GLY A C 1
ATOM 595 O O . GLY A 1 87 ? 5.575 -5.302 -4.040 1.00 80.88 87 GLY A O 1
ATOM 596 N N . THR A 1 88 ? 7.796 -5.549 -4.248 1.00 86.38 88 THR A N 1
ATOM 597 C CA . THR A 1 88 ? 8.003 -6.099 -2.904 1.00 86.38 88 THR A CA 1
ATOM 598 C C . THR A 1 88 ? 7.885 -4.992 -1.863 1.00 86.38 88 THR A C 1
ATOM 600 O O . THR A 1 88 ? 8.485 -3.928 -2.013 1.00 86.38 88 THR A O 1
ATOM 603 N N . VAL A 1 89 ? 7.138 -5.238 -0.783 1.00 89.75 89 VAL A N 1
ATOM 604 C CA . VAL A 1 89 ? 7.052 -4.309 0.355 1.00 89.75 89 VAL A CA 1
ATOM 605 C C . VAL A 1 89 ? 8.392 -4.280 1.079 1.00 89.75 89 VAL A C 1
ATOM 607 O O . VAL A 1 89 ? 8.822 -5.285 1.638 1.00 89.75 89 VAL A O 1
ATOM 610 N N . GLN A 1 90 ? 9.029 -3.114 1.071 1.00 91.62 90 GLN A N 1
ATOM 611 C CA . GLN A 1 90 ? 10.301 -2.871 1.744 1.00 91.62 90 GLN A CA 1
ATOM 612 C C . GLN A 1 90 ? 10.075 -2.384 3.172 1.00 91.62 90 GLN A C 1
ATOM 614 O O . GLN 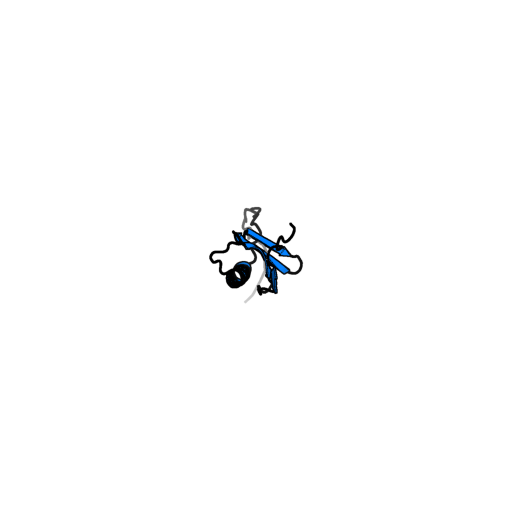A 1 90 ? 10.755 -2.820 4.097 1.00 91.62 90 GLN A O 1
ATOM 619 N N . GLU A 1 91 ? 9.098 -1.495 3.367 1.00 91.56 91 GLU A N 1
ATOM 620 C CA . GLU A 1 91 ? 8.851 -0.888 4.670 1.00 91.56 91 GLU A CA 1
ATOM 621 C C . GLU A 1 91 ? 7.381 -0.502 4.862 1.00 91.56 91 GLU A C 1
ATOM 623 O O . GLU A 1 91 ? 6.686 -0.137 3.916 1.00 91.56 91 GLU A O 1
ATOM 628 N N . VAL A 1 92 ? 6.908 -0.575 6.109 1.00 92.06 92 VAL A N 1
ATOM 629 C CA . VAL A 1 92 ? 5.576 -0.114 6.519 1.00 92.06 92 VAL A CA 1
ATOM 630 C C . VAL A 1 92 ? 5.723 0.738 7.775 1.00 92.06 92 VAL A C 1
ATOM 632 O O . VAL A 1 92 ? 6.057 0.229 8.847 1.00 92.06 92 VAL A O 1
ATOM 635 N N . LEU A 1 93 ? 5.461 2.030 7.626 1.00 93.06 93 LEU A N 1
ATOM 636 C CA . LEU A 1 93 ? 5.568 3.060 8.648 1.00 93.06 93 LEU A CA 1
ATOM 637 C C . LEU A 1 93 ? 4.181 3.348 9.228 1.00 93.06 93 LEU A C 1
ATOM 639 O O . LEU A 1 93 ? 3.240 3.694 8.505 1.00 93.06 93 LEU A O 1
ATOM 643 N N . SER A 1 94 ? 4.068 3.224 10.547 1.00 89.50 94 SER A N 1
ATOM 644 C CA . SER A 1 94 ? 2.894 3.674 11.289 1.00 89.50 94 SER A CA 1
ATOM 645 C C . SER A 1 94 ? 2.842 5.204 11.343 1.00 89.50 94 SER A C 1
ATOM 647 O O . SER A 1 94 ? 3.899 5.845 11.346 1.00 89.50 94 SER A O 1
ATOM 649 N N . PRO A 1 95 ? 1.643 5.804 11.439 1.00 86.69 95 PRO A N 1
ATOM 650 C CA . PRO A 1 95 ? 1.508 7.238 11.640 1.00 86.69 95 PRO A CA 1
ATOM 651 C C . PRO A 1 95 ? 2.284 7.683 12.879 1.00 86.69 95 PRO A C 1
ATOM 653 O O . PRO A 1 95 ? 2.446 6.892 13.817 1.00 86.69 95 PRO A O 1
ATOM 656 N N . PRO A 1 96 ? 2.756 8.943 12.912 1.00 77.38 96 PRO A N 1
ATOM 657 C CA . PRO A 1 96 ? 3.418 9.476 14.088 1.00 77.38 96 PRO A CA 1
ATOM 658 C C . PRO A 1 96 ? 2.471 9.340 15.279 1.00 77.38 96 PRO A C 1
ATOM 660 O O . PRO A 1 96 ? 1.413 9.968 15.328 1.00 77.38 96 PRO A O 1
ATOM 663 N N . SER A 1 97 ? 2.847 8.485 16.229 1.00 67.12 97 SER A N 1
ATOM 664 C CA . SER A 1 97 ? 2.126 8.280 17.476 1.00 67.12 97 SER A CA 1
ATOM 665 C C . SER A 1 97 ? 2.217 9.583 18.257 1.00 67.12 97 SER A C 1
ATOM 667 O O . SER A 1 97 ? 3.197 9.810 18.966 1.00 67.12 97 SER A O 1
ATOM 669 N N . GLY A 1 98 ? 1.250 10.480 18.069 1.00 58.50 98 GLY A N 1
ATOM 670 C CA . GLY A 1 98 ? 1.158 11.756 18.768 1.00 58.50 98 GLY A CA 1
ATOM 671 C C . GLY A 1 98 ? 1.081 11.535 20.276 1.00 58.50 98 GLY A C 1
ATOM 672 O O . GLY A 1 98 ? 0.005 11.523 20.859 1.00 58.50 98 GLY A O 1
ATOM 673 N N . THR A 1 99 ? 2.235 11.352 20.910 1.00 55.81 99 THR A N 1
ATOM 674 C CA . THR A 1 99 ? 2.413 11.335 22.359 1.00 55.81 99 THR A CA 1
ATOM 675 C C . THR A 1 99 ? 3.107 12.640 22.726 1.00 55.81 99 THR A C 1
ATOM 677 O O . THR A 1 99 ? 4.250 12.665 23.164 1.00 55.81 99 THR A O 1
ATOM 680 N N . GLY A 1 100 ? 2.424 13.747 22.457 1.00 52.94 100 GLY A N 1
ATOM 681 C CA . GLY A 1 100 ? 2.821 15.086 22.871 1.00 52.94 100 GLY A CA 1
ATOM 682 C C . GLY A 1 100 ? 1.603 15.747 23.487 1.00 52.94 100 GLY A C 1
ATOM 683 O O . GLY A 1 100 ? 0.782 16.296 22.761 1.00 52.94 100 GLY A O 1
ATOM 684 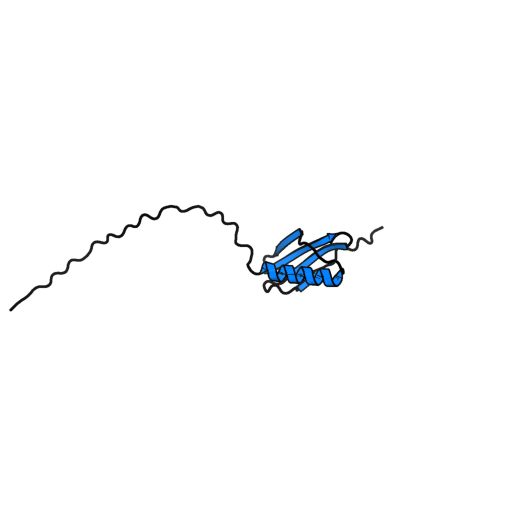N N . ARG A 1 101 ? 1.455 15.561 24.801 1.00 44.88 101 ARG A N 1
ATOM 685 C CA . ARG A 1 101 ? 0.514 16.308 25.643 1.00 44.88 101 ARG A CA 1
ATOM 686 C C . ARG A 1 101 ? 0.866 17.788 25.661 1.00 44.88 101 ARG A C 1
ATOM 688 O O . ARG A 1 101 ? 2.082 18.078 25.618 1.00 44.88 101 ARG A O 1
#

Foldseek 3Di:
DDDDDDDDDDDDDDDDDDDDPPVPPPPPPDPPLCVLLVVQLQVVVCVVPVAPPKDFPDWDADPQQKIWTWIQRDPQGIKIWIAHNNSHTPDIGGDPPPPDD

Secondary structure (DSSP, 8-state):
--------------------------PPPPPTTHHHHHHHHHHHHHHHH---S-EEEEEEE-TTS-EEEEEE-GGG-EEEEEE-TTS-EEEEEPP------